Protein AF-A0A533ZUC1-F1 (afdb_monomer_lite)

Secondary structure (DSSP, 8-state):
------HHHHHHHHHHHHHHHHHHHHHHHHHHHHHHHHHHHHHHHHHHHHHHHHHHHHHHGGGS-HHHHHHHHHHHHHHHHHHHHHHHHHHHHHTTT-----EEE-HHHHHHHHHHHHHHH-TT----------PPEEE-HHHHHHHHHHHH-

Foldseek 3Di:
DDDDPDPVVVVVVVVVVVVVVVVLVVVLVVLLVVLVVVLVVLLVVLVVLLVVLVVCCVPCVVVDDPVSPVVSVVSNVVSVVVNVVSVVSNVVSVVSDPPKPWDWEQLLVLLVVLVVVVCVVCVPDPDDDDRDRDDTDTTRHVVSSVVSNVVVD

Structure (mmCIF, N/CA/C/O backbone):
data_AF-A0A533ZUC1-F1
#
_entry.id   AF-A0A533ZUC1-F1
#
loop_
_atom_site.group_PDB
_atom_site.id
_atom_site.type_symbol
_atom_site.label_atom_id
_atom_site.label_alt_id
_atom_site.label_comp_id
_atom_site.label_asym_id
_atom_site.label_entity_id
_atom_site.label_seq_id
_atom_site.pdbx_PDB_ins_code
_atom_site.Cartn_x
_atom_site.Cartn_y
_atom_site.Cartn_z
_atom_site.occupancy
_atom_site.B_iso_or_equiv
_atom_site.auth_seq_id
_atom_site.auth_comp_id
_atom_site.auth_asym_id
_atom_site.auth_atom_id
_atom_site.pdbx_PDB_model_num
ATOM 1 N N . MET A 1 1 ? 21.576 11.178 -57.409 1.00 41.38 1 MET A N 1
ATOM 2 C CA . MET A 1 1 ? 22.443 11.728 -56.346 1.00 41.38 1 MET A CA 1
ATOM 3 C C . MET A 1 1 ? 21.922 11.188 -55.023 1.00 41.38 1 MET A C 1
ATOM 5 O O . MET A 1 1 ? 21.001 11.763 -54.465 1.00 41.38 1 MET A O 1
ATOM 9 N N . SER A 1 2 ? 22.416 10.020 -54.603 1.00 44.31 2 SER A N 1
ATOM 10 C CA . SER A 1 2 ? 22.040 9.396 -53.329 1.00 44.31 2 SER A CA 1
ATOM 11 C C . SER A 1 2 ? 22.989 9.893 -52.248 1.00 44.31 2 SER A C 1
ATOM 13 O O . SER A 1 2 ? 24.166 9.546 -52.271 1.00 44.31 2 SER A O 1
ATOM 15 N N . ALA A 1 3 ? 22.487 10.714 -51.330 1.00 52.59 3 ALA A N 1
ATOM 16 C CA . ALA A 1 3 ? 23.162 10.961 -50.066 1.00 52.59 3 ALA A CA 1
ATOM 17 C C . ALA A 1 3 ? 22.927 9.732 -49.179 1.00 52.59 3 ALA A C 1
ATOM 19 O O . ALA A 1 3 ? 21.813 9.488 -48.718 1.00 52.59 3 ALA A O 1
ATOM 20 N N . THR A 1 4 ? 23.954 8.904 -49.015 1.00 59.06 4 THR A N 1
ATOM 21 C CA . THR A 1 4 ? 24.005 7.887 -47.962 1.00 59.06 4 THR A CA 1
ATOM 22 C C . THR A 1 4 ? 23.841 8.615 -46.623 1.00 59.06 4 THR A C 1
ATOM 24 O O . THR A 1 4 ? 24.559 9.593 -46.418 1.00 59.06 4 THR A O 1
ATOM 27 N N . PRO A 1 5 ? 22.926 8.216 -45.721 1.00 56.34 5 PRO A N 1
ATOM 28 C CA . PRO A 1 5 ? 22.812 8.885 -44.432 1.00 56.34 5 PRO A CA 1
ATOM 29 C C . PRO A 1 5 ? 24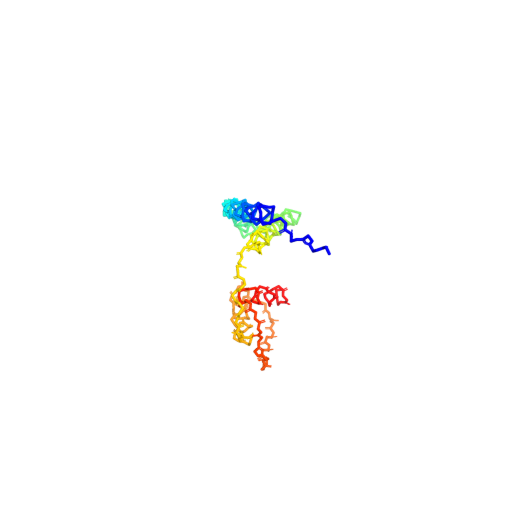.112 8.681 -43.650 1.00 56.34 5 PRO A C 1
ATOM 31 O O . PRO A 1 5 ? 24.626 7.560 -43.598 1.00 56.34 5 PRO A O 1
ATOM 34 N N . ASP A 1 6 ? 24.626 9.756 -43.059 1.00 63.41 6 ASP A N 1
ATOM 35 C CA . ASP A 1 6 ? 25.846 9.803 -42.259 1.00 63.41 6 ASP A CA 1
ATOM 36 C C . ASP A 1 6 ? 25.889 8.693 -41.189 1.00 63.41 6 ASP A C 1
ATOM 38 O O . ASP A 1 6 ? 25.311 8.780 -40.103 1.00 63.41 6 ASP A O 1
ATOM 42 N N . THR A 1 7 ? 26.647 7.632 -41.474 1.00 72.19 7 THR A N 1
ATOM 43 C CA . THR A 1 7 ? 26.983 6.532 -40.556 1.00 72.19 7 THR A CA 1
ATOM 44 C C . THR A 1 7 ? 27.474 6.988 -39.170 1.00 72.19 7 THR A C 1
ATOM 46 O O . THR A 1 7 ? 27.076 6.361 -38.181 1.00 72.19 7 THR A O 1
ATOM 49 N N . PRO A 1 8 ? 28.302 8.048 -39.029 1.00 81.94 8 PRO A N 1
ATOM 50 C CA . PRO A 1 8 ? 28.729 8.518 -37.711 1.00 81.94 8 PRO A CA 1
ATOM 51 C C . PRO A 1 8 ? 27.631 9.251 -36.925 1.00 81.94 8 PRO A C 1
ATOM 53 O O . PRO A 1 8 ? 27.644 9.199 -35.695 1.00 81.94 8 PRO A O 1
ATOM 56 N N . GLU A 1 9 ? 26.664 9.890 -37.586 1.00 86.94 9 GLU A N 1
ATOM 57 C CA . GLU A 1 9 ? 25.538 10.551 -36.912 1.00 86.94 9 GLU A CA 1
ATOM 58 C C . GLU A 1 9 ? 24.557 9.518 -36.345 1.00 86.94 9 GLU A C 1
ATOM 60 O O . GLU A 1 9 ? 24.210 9.568 -35.163 1.00 86.94 9 GLU A O 1
ATOM 65 N N . LEU A 1 10 ? 24.224 8.487 -37.131 1.00 88.06 10 LEU A N 1
ATOM 66 C CA . LEU A 1 10 ? 23.397 7.367 -36.673 1.00 88.06 10 LEU A CA 1
ATOM 67 C C . LEU A 1 10 ? 24.035 6.616 -35.490 1.00 88.06 10 LEU A C 1
ATOM 69 O O . LEU A 1 10 ? 23.337 6.217 -34.556 1.00 88.06 10 LEU A O 1
ATOM 73 N N . ALA A 1 11 ? 25.357 6.420 -35.508 1.00 90.19 11 ALA A N 1
ATOM 74 C CA . ALA A 1 11 ? 26.081 5.786 -34.407 1.00 90.19 11 ALA A CA 1
ATOM 75 C C . ALA A 1 11 ? 26.022 6.625 -33.118 1.00 90.19 11 ALA A C 1
ATOM 77 O O . ALA A 1 11 ? 25.791 6.075 -32.040 1.00 90.19 11 ALA A O 1
ATOM 78 N N . ARG A 1 12 ? 26.158 7.954 -33.230 1.00 92.38 12 ARG A N 1
ATOM 79 C CA . ARG A 1 12 ? 26.021 8.883 -32.097 1.00 92.38 12 ARG A CA 1
ATOM 80 C C . ARG A 1 12 ? 24.605 8.890 -31.530 1.00 92.38 12 ARG A C 1
ATOM 82 O O . ARG A 1 12 ? 24.458 8.778 -30.318 1.00 92.38 12 ARG A O 1
ATOM 89 N N . MET A 1 13 ? 23.575 8.945 -32.379 1.00 90.75 13 MET A N 1
ATOM 90 C CA . MET A 1 13 ? 22.176 8.880 -31.931 1.00 90.75 13 MET A CA 1
ATOM 91 C C . MET A 1 13 ? 21.875 7.561 -31.211 1.00 90.75 13 MET A C 1
ATOM 93 O O . MET A 1 13 ? 21.244 7.565 -30.157 1.00 90.75 13 MET A O 1
ATOM 97 N N . LYS A 1 14 ? 22.379 6.428 -31.724 1.00 92.31 14 LYS A N 1
ATOM 98 C CA . LYS A 1 14 ? 22.254 5.128 -31.046 1.00 92.31 14 LYS A CA 1
ATOM 99 C C . LYS A 1 14 ? 22.958 5.112 -29.690 1.00 92.31 14 LYS A C 1
ATOM 101 O O . LYS A 1 14 ? 22.380 4.629 -28.723 1.00 92.31 14 LYS A O 1
ATOM 106 N N . GLN A 1 15 ? 24.174 5.652 -29.594 1.00 94.12 15 GLN A N 1
ATOM 107 C CA . GLN A 1 15 ? 24.888 5.751 -28.316 1.00 94.12 15 GLN A CA 1
ATOM 108 C C . GLN A 1 15 ? 24.159 6.652 -27.312 1.00 94.12 15 GLN A C 1
ATOM 110 O O . GLN A 1 15 ? 24.053 6.292 -26.142 1.00 94.12 15 GLN A O 1
ATOM 115 N N . GLN A 1 16 ? 23.620 7.788 -27.760 1.00 93.62 16 GLN A N 1
ATOM 116 C CA . GLN A 1 16 ? 22.817 8.680 -26.921 1.00 93.62 16 GLN A CA 1
ATOM 117 C C . GLN A 1 16 ? 21.535 8.002 -26.433 1.00 93.62 16 GLN A C 1
ATOM 119 O O . GLN A 1 16 ? 21.193 8.139 -25.262 1.00 93.62 16 GLN A O 1
ATOM 124 N N . LEU A 1 17 ? 20.862 7.235 -27.295 1.00 93.12 17 LEU A N 1
ATOM 125 C CA . LEU A 1 17 ? 19.676 6.468 -26.919 1.00 93.12 17 LEU A CA 1
ATOM 126 C C . LEU A 1 17 ? 20.003 5.422 -25.848 1.00 93.12 17 LEU A C 1
ATOM 128 O O . LEU A 1 17 ? 19.324 5.367 -24.829 1.00 93.12 17 LEU A O 1
ATOM 132 N N . VAL A 1 18 ? 21.077 4.646 -26.034 1.00 93.19 18 VAL A N 1
ATOM 133 C CA . VAL A 1 18 ? 21.520 3.645 -25.048 1.00 93.19 18 VAL A CA 1
ATOM 134 C C . VAL A 1 18 ? 21.875 4.303 -23.713 1.00 93.19 18 VAL A C 1
ATOM 136 O O . VAL A 1 18 ? 21.444 3.831 -22.664 1.00 93.19 18 VAL A O 1
ATOM 139 N N . ALA A 1 19 ? 22.604 5.422 -23.731 1.00 92.56 19 ALA A N 1
ATOM 140 C CA . ALA A 1 19 ? 22.951 6.152 -22.514 1.00 92.56 19 ALA A CA 1
ATOM 141 C C . ALA A 1 19 ? 21.709 6.714 -21.794 1.00 92.56 19 ALA A C 1
ATOM 143 O O . ALA A 1 19 ? 21.609 6.621 -20.570 1.00 92.56 19 ALA A O 1
ATOM 144 N N . ALA A 1 20 ? 20.741 7.254 -22.541 1.00 88.38 20 ALA A N 1
ATOM 145 C CA . ALA A 1 20 ? 19.480 7.746 -21.991 1.00 88.38 20 ALA A CA 1
ATOM 146 C C . ALA A 1 20 ? 18.632 6.608 -21.397 1.00 88.38 20 ALA A C 1
ATOM 148 O O . ALA A 1 20 ? 18.090 6.754 -20.298 1.00 88.38 20 ALA A O 1
ATOM 149 N N . GLU A 1 21 ? 18.563 5.457 -22.074 1.00 86.81 21 GLU A N 1
ATOM 150 C CA . GLU A 1 21 ? 17.908 4.256 -21.554 1.00 86.81 21 GLU A CA 1
ATOM 151 C C . GLU A 1 21 ? 18.566 3.769 -20.264 1.00 86.81 21 GLU A C 1
ATOM 153 O O . GLU A 1 21 ? 17.869 3.486 -19.291 1.00 86.81 21 GLU A O 1
ATOM 158 N N . GLU A 1 22 ? 19.898 3.697 -20.215 1.00 89.38 22 GLU A N 1
ATOM 159 C CA . GLU A 1 22 ? 20.624 3.321 -19.004 1.00 89.38 22 GLU A CA 1
ATOM 160 C C . GLU A 1 22 ? 20.375 4.298 -17.856 1.00 89.38 22 GLU A C 1
ATOM 162 O O . GLU A 1 22 ? 20.203 3.871 -16.715 1.00 89.38 22 GLU A O 1
ATOM 167 N N . GLN A 1 23 ? 20.330 5.601 -18.130 1.00 87.50 23 GLN A N 1
ATOM 168 C CA . GLN A 1 23 ? 20.084 6.617 -17.113 1.00 87.50 23 GLN A CA 1
ATOM 169 C C . GLN A 1 23 ? 18.653 6.538 -16.563 1.00 87.50 23 GLN A C 1
ATOM 171 O O . GLN A 1 23 ? 18.466 6.536 -15.341 1.00 87.50 23 GLN A O 1
ATOM 176 N N . ALA A 1 24 ? 17.649 6.361 -17.426 1.00 82.50 24 ALA A N 1
ATOM 177 C CA . ALA A 1 24 ? 16.279 6.059 -17.005 1.00 82.50 24 ALA A CA 1
ATOM 178 C C . ALA A 1 24 ? 16.234 4.757 -16.174 1.00 82.50 24 ALA A C 1
ATOM 180 O O . ALA A 1 24 ? 15.632 4.697 -15.090 1.00 82.50 24 ALA A O 1
ATOM 181 N N . ARG A 1 25 ? 16.992 3.740 -16.615 1.00 81.94 25 ARG A N 1
ATOM 182 C CA . ARG A 1 25 ? 17.270 2.488 -15.892 1.00 81.94 25 ARG A CA 1
ATOM 183 C C . ARG A 1 25 ? 18.225 2.625 -14.700 1.00 81.94 25 ARG A C 1
ATOM 185 O O . ARG A 1 25 ? 18.455 1.641 -14.003 1.00 81.94 25 ARG A O 1
ATOM 192 N N . ARG A 1 26 ? 18.642 3.812 -14.279 1.00 85.56 26 ARG A N 1
ATOM 193 C CA . ARG A 1 26 ? 19.204 4.021 -12.931 1.00 85.56 26 ARG A CA 1
ATOM 194 C C . ARG A 1 26 ? 18.205 4.734 -12.037 1.00 85.56 26 ARG A C 1
ATOM 196 O O . ARG A 1 26 ? 17.780 4.142 -11.049 1.00 85.56 26 ARG A O 1
ATOM 203 N N . LEU A 1 27 ? 17.689 5.870 -12.497 1.00 81.38 27 LEU A N 1
ATOM 204 C CA . LEU A 1 27 ? 16.753 6.721 -11.755 1.00 81.38 27 LEU A CA 1
ATOM 205 C C . LEU A 1 27 ? 15.503 5.983 -11.264 1.00 81.38 27 LEU A C 1
ATOM 207 O O . LEU A 1 27 ? 15.132 6.090 -10.102 1.00 81.38 27 LEU A O 1
ATOM 211 N N . SER A 1 28 ? 14.870 5.174 -12.111 1.00 79.25 28 SER A N 1
ATOM 212 C CA . SER A 1 28 ? 13.674 4.427 -11.693 1.00 79.25 28 SER A CA 1
ATOM 213 C C . SER A 1 28 ? 13.920 3.336 -10.617 1.00 79.25 28 SER A C 1
ATOM 215 O O . SER A 1 28 ? 13.034 3.108 -9.809 1.00 79.25 28 SER A O 1
ATOM 217 N N . ALA A 1 29 ? 15.100 2.712 -10.511 1.00 80.31 29 ALA A N 1
ATOM 218 C CA . ALA A 1 29 ? 15.422 1.735 -9.458 1.00 80.31 29 ALA A CA 1
ATOM 219 C C . ALA A 1 29 ? 15.784 2.449 -8.171 1.00 80.31 29 ALA A C 1
ATOM 221 O O . ALA A 1 29 ? 15.543 1.932 -7.086 1.00 80.31 29 ALA A O 1
ATOM 222 N N . GLU A 1 30 ? 16.401 3.619 -8.287 1.00 84.25 30 GLU A N 1
ATOM 223 C CA . GLU A 1 30 ? 16.610 4.492 -7.145 1.00 84.25 30 GLU A CA 1
ATOM 224 C C . GLU A 1 30 ? 15.262 4.936 -6.569 1.00 84.25 30 GLU A C 1
ATOM 226 O O . GLU A 1 30 ? 15.051 4.809 -5.365 1.00 84.25 30 GLU A O 1
ATOM 231 N N . LEU A 1 31 ? 14.309 5.308 -7.433 1.00 82.31 31 LEU A N 1
ATOM 232 C CA . LEU A 1 31 ? 12.932 5.594 -7.039 1.00 82.31 31 LEU A CA 1
ATOM 233 C C . LEU A 1 31 ? 12.251 4.379 -6.389 1.00 82.31 31 LEU A C 1
ATOM 235 O O . LEU A 1 31 ? 11.678 4.526 -5.318 1.00 82.31 31 LEU A O 1
ATOM 239 N N . GLU A 1 32 ? 12.346 3.179 -6.968 1.00 79.12 32 GLU A N 1
ATOM 240 C CA .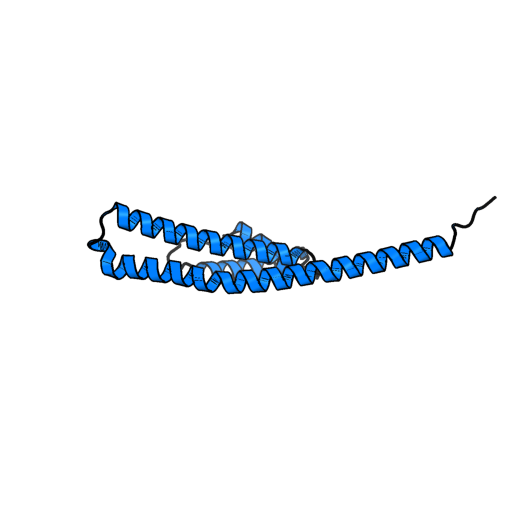 GLU A 1 32 ? 11.784 1.953 -6.373 1.00 79.12 32 GLU A CA 1
ATOM 241 C C . GLU A 1 32 ? 12.372 1.648 -4.991 1.00 79.12 32 GLU A C 1
ATOM 243 O O . GLU A 1 32 ? 11.630 1.343 -4.056 1.00 79.12 32 GLU A O 1
ATOM 248 N N . LYS A 1 33 ? 13.700 1.738 -4.844 1.00 78.44 33 LYS A N 1
ATOM 249 C CA . LYS A 1 33 ? 14.386 1.525 -3.562 1.00 78.44 33 LYS A CA 1
ATOM 250 C C . LYS A 1 33 ? 13.951 2.554 -2.527 1.00 78.44 33 LYS A C 1
ATOM 252 O O . LYS A 1 33 ? 13.666 2.185 -1.388 1.00 78.44 33 LYS A O 1
ATOM 257 N N . PHE A 1 34 ? 13.870 3.819 -2.928 1.00 79.81 34 PHE A N 1
ATOM 258 C CA . PHE A 1 34 ? 13.397 4.900 -2.076 1.00 79.81 34 PHE A CA 1
ATOM 259 C C . PHE A 1 34 ? 11.943 4.673 -1.647 1.00 79.81 34 PHE A C 1
ATOM 261 O O . PHE A 1 34 ? 11.653 4.654 -0.451 1.00 79.81 34 PHE A O 1
ATOM 268 N N . SER A 1 35 ? 11.043 4.406 -2.600 1.00 82.25 35 SER A N 1
ATOM 269 C CA . SER A 1 35 ? 9.642 4.088 -2.323 1.00 82.25 35 SER A CA 1
ATOM 270 C C . SER A 1 35 ? 9.516 2.883 -1.394 1.00 82.25 35 SER A C 1
ATOM 272 O O . SER A 1 35 ? 8.724 2.938 -0.457 1.00 82.25 35 SER A O 1
ATOM 274 N N . TYR A 1 36 ? 10.306 1.823 -1.595 1.00 80.06 36 TYR A N 1
ATOM 275 C CA . TYR A 1 36 ? 10.314 0.643 -0.727 1.00 80.06 36 TYR A CA 1
ATOM 276 C C . TYR A 1 36 ? 10.716 0.973 0.710 1.00 80.06 36 TYR A C 1
ATOM 278 O O . TYR A 1 36 ? 9.985 0.613 1.633 1.00 80.06 36 TYR A O 1
ATOM 286 N N . SER A 1 37 ? 11.832 1.684 0.898 1.00 78.88 37 SER A N 1
ATOM 287 C CA . SER A 1 37 ? 12.321 2.071 2.226 1.00 78.88 37 SER A CA 1
ATOM 288 C C . SER A 1 37 ? 11.295 2.922 2.968 1.00 78.88 37 SER A C 1
ATOM 290 O O . SER A 1 37 ? 10.875 2.563 4.062 1.00 78.88 37 SER A O 1
ATOM 292 N N . VAL A 1 38 ? 10.809 3.997 2.337 1.00 82.44 38 VAL A N 1
ATOM 293 C CA . VAL A 1 38 ? 9.830 4.904 2.954 1.00 82.44 38 VAL A CA 1
ATOM 294 C C . VAL A 1 38 ? 8.542 4.160 3.308 1.00 82.44 38 VAL A C 1
ATOM 296 O O . VAL A 1 38 ? 8.008 4.316 4.401 1.00 82.44 38 VAL A O 1
ATOM 299 N N . SER A 1 39 ? 8.053 3.302 2.414 1.00 83.00 39 SER A N 1
ATOM 300 C CA . SER A 1 39 ? 6.824 2.540 2.653 1.00 83.00 39 SER A CA 1
ATOM 301 C C . SER A 1 39 ? 6.961 1.551 3.806 1.00 83.00 39 SER A C 1
ATOM 303 O O . SER A 1 39 ? 6.052 1.414 4.625 1.00 83.00 39 SER A O 1
ATOM 305 N N . HIS A 1 40 ? 8.099 0.859 3.885 1.00 79.56 40 HIS A N 1
ATOM 306 C CA . HIS A 1 40 ? 8.402 -0.034 4.995 1.00 79.56 40 HIS A CA 1
ATOM 307 C C . HIS A 1 40 ? 8.428 0.731 6.327 1.00 79.56 40 HIS A C 1
ATOM 309 O O . HIS A 1 40 ? 7.772 0.316 7.289 1.00 79.56 40 HIS A O 1
ATOM 315 N N . ASP A 1 41 ? 9.106 1.876 6.353 1.00 83.19 41 ASP A N 1
ATOM 316 C CA . ASP A 1 41 ? 9.295 2.681 7.559 1.00 83.19 41 ASP A CA 1
ATOM 317 C C . ASP A 1 41 ? 7.998 3.351 8.026 1.00 83.19 41 ASP A C 1
ATOM 319 O O . ASP A 1 41 ? 7.798 3.525 9.225 1.00 83.19 41 ASP A O 1
ATOM 323 N N . LEU A 1 42 ? 7.068 3.648 7.111 1.00 88.75 42 LEU A N 1
ATOM 324 C CA . LEU A 1 42 ? 5.742 4.185 7.436 1.00 88.75 42 LEU A CA 1
ATOM 325 C C . LEU A 1 42 ? 4.737 3.112 7.888 1.00 88.75 42 LEU A C 1
ATOM 327 O O . LEU A 1 42 ? 3.818 3.407 8.654 1.00 88.75 42 LEU A O 1
ATOM 331 N N . ARG A 1 43 ? 4.897 1.848 7.480 1.00 84.25 43 ARG A N 1
ATOM 332 C CA . ARG A 1 43 ? 3.978 0.767 7.888 1.00 84.25 43 ARG A CA 1
ATOM 333 C C . ARG A 1 43 ? 4.031 0.487 9.389 1.00 84.25 43 ARG A C 1
ATOM 335 O O . ARG A 1 43 ? 2.993 0.226 9.993 1.00 84.25 43 ARG A O 1
ATOM 342 N N . ALA A 1 44 ? 5.216 0.520 9.998 1.00 84.69 44 ALA A N 1
ATOM 343 C CA . ALA A 1 44 ? 5.372 0.280 11.432 1.00 84.69 44 ALA A CA 1
ATOM 344 C C . ALA A 1 44 ? 4.597 1.290 12.311 1.00 84.69 44 ALA A C 1
ATOM 346 O O . ALA A 1 44 ? 3.770 0.838 13.109 1.00 84.69 44 ALA A O 1
ATOM 347 N N . PRO A 1 45 ? 4.766 2.619 12.156 1.00 88.12 45 PRO A N 1
ATOM 348 C CA . PRO A 1 45 ? 4.016 3.597 12.938 1.00 88.12 45 PRO A CA 1
ATOM 349 C C . PRO A 1 45 ? 2.511 3.564 12.639 1.00 88.12 45 PRO A C 1
ATOM 351 O O . PRO A 1 45 ? 1.720 3.691 13.569 1.00 88.12 45 PRO A O 1
ATOM 354 N N . LEU A 1 46 ? 2.080 3.310 11.395 1.00 90.62 46 LEU A N 1
ATOM 355 C CA . LEU A 1 46 ? 0.650 3.176 11.076 1.00 90.62 46 LEU A CA 1
ATOM 356 C C . LEU A 1 46 ? -0.001 1.971 11.765 1.00 90.62 46 LEU A C 1
ATOM 358 O O . LEU A 1 46 ? -1.106 2.089 12.302 1.00 90.62 46 LEU A O 1
ATOM 362 N N . ARG A 1 47 ? 0.692 0.824 11.801 1.00 87.00 47 ARG A N 1
ATOM 363 C CA . ARG A 1 47 ? 0.236 -0.348 12.563 1.00 87.00 47 ARG A CA 1
ATOM 364 C C . ARG A 1 47 ? 0.148 -0.042 14.054 1.00 87.00 47 ARG A C 1
ATOM 366 O O . ARG A 1 47 ? -0.837 -0.427 14.674 1.00 87.00 47 ARG A O 1
ATOM 373 N N . ALA A 1 48 ? 1.133 0.664 14.609 1.00 88.94 48 ALA A N 1
ATOM 374 C CA . ALA A 1 48 ? 1.124 1.058 16.014 1.00 88.94 48 ALA A CA 1
ATOM 375 C C . ALA A 1 48 ? -0.057 1.988 16.339 1.00 88.94 48 ALA A C 1
ATOM 377 O O . ALA A 1 48 ? -0.784 1.727 17.290 1.00 88.94 48 ALA A O 1
ATOM 378 N N . ILE A 1 49 ? -0.315 3.012 15.515 1.00 92.19 49 ILE A N 1
ATOM 379 C CA . ILE A 1 49 ? -1.462 3.924 15.680 1.00 92.19 49 ILE A CA 1
ATOM 380 C C . ILE A 1 49 ? -2.783 3.149 15.671 1.00 92.19 49 ILE A C 1
ATOM 382 O O . ILE A 1 49 ? -3.629 3.365 16.540 1.00 92.19 49 ILE A O 1
ATOM 386 N N . ASN A 1 50 ? -2.960 2.233 14.714 1.00 91.38 50 ASN A N 1
ATOM 387 C CA . ASN A 1 50 ? -4.173 1.424 14.634 1.00 91.38 50 ASN A CA 1
ATOM 388 C C . ASN A 1 50 ? -4.306 0.485 15.845 1.00 91.38 50 ASN A C 1
ATOM 390 O O . ASN A 1 50 ? -5.384 0.395 16.423 1.00 91.38 50 ASN A O 1
ATOM 394 N N . GLY A 1 51 ? -3.209 -0.159 16.258 1.00 90.94 51 GLY A N 1
ATOM 395 C CA . GLY A 1 51 ? -3.165 -1.062 17.410 1.00 90.94 51 GLY A CA 1
ATOM 396 C C . GLY A 1 51 ? -3.475 -0.361 18.732 1.00 90.94 51 GLY A C 1
ATOM 397 O O . GLY A 1 51 ? -4.338 -0.821 19.469 1.00 90.94 51 GLY A O 1
ATOM 398 N N . PHE A 1 52 ? -2.851 0.788 19.006 1.00 94.62 52 PHE A N 1
ATOM 399 C CA . PHE A 1 52 ? -3.145 1.570 20.210 1.00 94.62 52 PHE A CA 1
ATOM 400 C C . PHE A 1 52 ? -4.575 2.104 20.209 1.00 94.62 52 PHE A C 1
ATOM 402 O O . PHE A 1 52 ? -5.243 2.041 21.234 1.00 94.62 52 PHE A O 1
ATOM 409 N N . SER A 1 53 ? -5.072 2.581 19.064 1.00 94.81 53 SER A N 1
ATOM 410 C CA . SER A 1 53 ? -6.457 3.055 18.961 1.00 94.81 53 SER A CA 1
ATOM 411 C C . SER A 1 53 ? -7.468 1.923 19.173 1.00 94.81 53 SER A C 1
ATOM 413 O O . SER A 1 53 ? -8.519 2.150 19.763 1.00 94.81 53 SER A O 1
ATOM 415 N N . GLN A 1 54 ? -7.155 0.712 18.700 1.00 93.62 54 GLN A N 1
ATOM 416 C CA . GLN A 1 54 ? -7.977 -0.476 18.922 1.00 93.62 54 GLN A CA 1
ATOM 417 C C . GLN A 1 54 ? -7.955 -0.907 20.391 1.00 93.62 54 GLN A C 1
ATOM 419 O O . GLN A 1 54 ? -9.024 -1.068 20.967 1.00 93.62 54 GLN A O 1
ATOM 424 N N . ALA A 1 55 ? -6.775 -1.011 21.010 1.00 93.69 55 ALA A N 1
ATOM 425 C CA . ALA A 1 55 ? -6.646 -1.346 22.429 1.00 93.69 55 ALA A CA 1
ATOM 426 C C . ALA A 1 55 ? -7.415 -0.351 23.313 1.00 93.69 55 ALA A C 1
ATOM 428 O O . ALA A 1 55 ? -8.120 -0.743 24.234 1.00 93.69 55 ALA A O 1
ATOM 429 N N . LEU A 1 56 ? -7.370 0.945 22.980 1.00 94.81 56 LEU A N 1
ATOM 430 C CA . LEU A 1 56 ? -8.112 1.966 23.718 1.00 94.81 56 LEU A CA 1
ATOM 431 C C . LEU A 1 56 ? -9.637 1.798 23.595 1.00 94.81 56 LEU A C 1
ATOM 433 O O . LEU A 1 56 ? -10.362 2.038 24.558 1.00 94.81 56 LEU A O 1
ATOM 437 N N . LEU A 1 57 ? -10.130 1.389 22.421 1.00 93.19 57 LEU A N 1
ATOM 438 C CA . LEU A 1 57 ? -11.546 1.075 22.209 1.00 93.19 57 LEU A CA 1
ATOM 439 C C . LEU A 1 57 ? -11.966 -0.214 22.928 1.00 93.19 57 LEU A C 1
ATOM 441 O O . LEU A 1 57 ? -13.077 -0.267 23.446 1.00 93.19 57 LEU A O 1
ATOM 445 N N . GLU A 1 58 ? -11.106 -1.230 22.965 1.00 93.56 58 GLU A N 1
ATOM 446 C CA . GLU A 1 58 ? -11.375 -2.504 23.646 1.00 93.56 58 GLU A CA 1
ATOM 447 C C . GLU A 1 58 ? -11.403 -2.336 25.171 1.00 93.56 58 GLU A C 1
ATOM 449 O O . GLU A 1 58 ? -12.367 -2.755 25.811 1.00 93.56 58 GLU A O 1
ATOM 454 N N . ASP A 1 59 ? -10.401 -1.661 25.738 1.00 95.56 59 ASP A N 1
ATOM 455 C CA . ASP A 1 59 ? -10.242 -1.517 27.188 1.00 95.56 59 ASP A CA 1
ATOM 456 C C . ASP A 1 59 ? -11.161 -0.438 27.783 1.00 95.56 59 ASP A C 1
ATOM 458 O O . ASP A 1 59 ? -11.668 -0.588 28.896 1.00 95.56 59 ASP A O 1
ATOM 462 N N . TYR A 1 60 ? -11.386 0.663 27.054 1.00 94.50 60 TYR A N 1
ATOM 463 C CA . TYR A 1 60 ? -12.057 1.858 27.586 1.00 94.50 60 TYR A CA 1
ATOM 464 C C . TYR A 1 60 ? -13.281 2.297 26.782 1.00 94.50 60 TYR A C 1
ATOM 466 O O . TYR A 1 60 ? -13.925 3.280 27.159 1.00 94.50 60 TYR A O 1
ATOM 474 N N . GLY A 1 61 ? -13.651 1.586 25.712 1.00 92.00 61 GLY A N 1
ATOM 475 C CA . GLY A 1 61 ? -14.741 1.970 24.809 1.00 92.00 61 GLY A CA 1
ATOM 476 C C . GLY A 1 61 ? -16.037 2.319 25.534 1.00 92.00 61 GLY A C 1
ATOM 477 O O . GLY A 1 61 ? -16.601 3.382 25.304 1.00 92.00 61 GLY A O 1
ATOM 478 N N . SER A 1 62 ? -16.464 1.487 26.485 1.00 93.25 62 SER A N 1
ATOM 479 C CA . SER A 1 62 ? -17.694 1.696 27.264 1.00 93.25 62 SER A CA 1
ATOM 480 C C . SER A 1 62 ? -17.653 2.907 28.206 1.00 93.25 62 SER A C 1
ATOM 482 O O . SER A 1 62 ? -18.704 3.428 28.574 1.00 93.25 62 SER A O 1
ATOM 484 N N . THR A 1 63 ? -16.458 3.367 28.587 1.00 95.19 63 THR A N 1
ATOM 485 C CA . THR A 1 63 ? -16.247 4.541 29.456 1.00 95.19 63 THR A CA 1
ATOM 486 C C . THR A 1 63 ? -16.000 5.829 28.676 1.00 95.19 63 THR A C 1
ATOM 488 O O . THR A 1 63 ? -16.104 6.923 29.232 1.00 95.19 63 THR A O 1
ATOM 491 N N . LEU A 1 64 ? -15.685 5.716 27.385 1.00 93.69 64 LEU A N 1
ATOM 492 C CA . LEU A 1 64 ? -15.465 6.859 26.516 1.00 93.69 64 LEU A CA 1
ATOM 493 C C . LEU A 1 64 ? -16.802 7.486 26.104 1.00 93.69 64 LEU A C 1
ATOM 495 O O . LEU A 1 64 ? -17.711 6.764 25.680 1.00 93.69 64 LEU A O 1
ATOM 499 N N . PRO A 1 65 ? -16.913 8.828 26.130 1.00 95.19 65 PRO A N 1
ATOM 500 C CA . PRO A 1 65 ? -18.026 9.524 25.503 1.00 95.19 65 PRO A CA 1
ATOM 501 C C . PRO A 1 65 ? -18.157 9.136 24.020 1.00 95.19 65 PRO A C 1
ATOM 503 O O . PRO A 1 65 ? -17.138 8.847 23.380 1.00 95.19 65 PRO A O 1
ATOM 506 N N . PRO A 1 66 ? -19.367 9.203 23.434 1.00 93.62 66 PRO A N 1
ATOM 507 C CA . PRO A 1 66 ? -19.591 8.865 22.025 1.00 93.62 66 PRO A CA 1
ATOM 508 C C . PRO A 1 66 ? -18.635 9.582 21.059 1.00 93.62 66 PRO A C 1
ATOM 510 O O . PRO A 1 66 ? -18.111 8.974 20.125 1.00 93.62 66 PRO A O 1
ATOM 513 N N . ASP A 1 67 ? -18.331 10.853 21.329 1.00 94.44 67 ASP A N 1
ATOM 514 C CA . ASP A 1 67 ? -17.394 11.641 20.524 1.00 94.44 67 ASP A CA 1
ATOM 515 C C . ASP A 1 67 ? -15.966 11.079 20.572 1.00 94.44 67 ASP A C 1
ATOM 517 O O . ASP A 1 67 ? -15.284 11.030 19.549 1.00 94.44 67 ASP A O 1
ATOM 521 N N . GLY A 1 68 ? -15.520 10.587 21.732 1.00 93.62 68 GLY A N 1
ATOM 522 C CA . GLY A 1 68 ? -14.204 9.965 21.893 1.00 93.62 68 GLY A CA 1
ATOM 523 C C . GLY A 1 68 ? -14.075 8.667 21.094 1.00 93.62 68 GLY A C 1
ATOM 524 O O . GLY A 1 68 ? -13.073 8.460 20.406 1.00 93.62 68 GLY A O 1
ATOM 525 N N . GLN A 1 69 ? -15.118 7.830 21.108 1.00 93.19 69 GLN A N 1
ATOM 526 C CA . GLN A 1 69 ? -15.169 6.612 20.290 1.00 93.19 69 GLN A CA 1
ATOM 527 C C . GLN A 1 69 ? -15.140 6.943 18.788 1.00 93.19 69 GLN A C 1
ATOM 529 O O . GLN A 1 69 ? -14.402 6.319 18.023 1.00 93.19 69 GLN A O 1
ATOM 534 N N . SER A 1 70 ? -15.890 7.969 18.370 1.00 94.12 70 SER A N 1
ATOM 535 C CA . SER A 1 70 ? -15.932 8.446 16.982 1.00 94.12 70 SER A CA 1
ATOM 536 C C . SER A 1 70 ? -14.574 8.976 16.500 1.00 94.12 70 SER A C 1
ATOM 538 O O . SER A 1 70 ? -14.132 8.661 15.391 1.00 94.12 70 SER A O 1
ATOM 540 N N . LEU A 1 71 ? -13.858 9.730 17.342 1.00 95.94 71 LEU A N 1
ATOM 541 C CA . LEU A 1 71 ? -12.508 10.209 17.029 1.00 95.94 71 LEU A CA 1
ATOM 542 C C . LEU A 1 71 ? -11.519 9.051 16.850 1.00 95.94 71 LEU A C 1
ATOM 544 O O . LEU A 1 71 ? -10.776 9.040 15.868 1.00 95.94 71 LEU A O 1
ATOM 548 N N . LEU A 1 72 ? -11.542 8.050 17.735 1.00 94.62 72 LEU A N 1
ATOM 549 C CA . LEU A 1 72 ? -10.691 6.861 17.605 1.00 94.62 72 LEU A CA 1
ATOM 550 C C . LEU A 1 72 ? -11.008 6.066 16.336 1.00 94.62 72 LEU A C 1
ATOM 552 O O . LEU A 1 72 ? -10.090 5.657 15.624 1.00 94.62 72 LEU A O 1
ATOM 556 N N . ALA A 1 73 ? -12.288 5.902 15.995 1.00 91.69 73 ALA A N 1
ATOM 557 C CA . ALA A 1 73 ? -12.690 5.268 14.743 1.00 91.69 73 ALA A CA 1
ATOM 558 C C . ALA A 1 73 ? -12.126 6.015 13.516 1.00 91.69 73 ALA A C 1
ATOM 560 O O . ALA A 1 73 ? -11.562 5.391 12.615 1.00 91.69 73 ALA A O 1
ATOM 561 N N . ARG A 1 74 ? -12.180 7.355 13.510 1.00 95.25 74 ARG A N 1
ATOM 562 C CA . ARG A 1 74 ? -11.606 8.197 12.442 1.00 95.25 74 ARG A CA 1
ATOM 563 C C . ARG A 1 74 ? -10.085 8.102 12.342 1.00 95.25 74 ARG A C 1
ATOM 565 O O . ARG A 1 74 ? -9.549 8.065 11.232 1.00 95.25 74 ARG A O 1
ATOM 572 N N . VAL A 1 75 ? -9.378 8.049 13.473 1.00 95.56 75 VAL A N 1
ATOM 573 C CA . VAL A 1 75 ? -7.918 7.845 13.503 1.00 95.56 75 VAL A CA 1
ATOM 574 C C . VAL A 1 75 ? -7.559 6.510 12.852 1.00 95.56 75 VAL A C 1
ATOM 576 O O . VAL A 1 75 ? -6.677 6.458 11.992 1.00 95.56 75 VAL A O 1
ATOM 579 N N . ARG A 1 76 ? -8.285 5.442 13.193 1.00 93.81 76 ARG A N 1
ATOM 580 C CA . ARG A 1 76 ? -8.083 4.107 12.613 1.00 93.81 76 ARG A CA 1
ATOM 581 C C . ARG A 1 76 ? -8.374 4.059 11.117 1.00 93.81 76 ARG A C 1
ATOM 583 O O . ARG A 1 76 ? -7.582 3.491 10.360 1.00 93.81 76 ARG A O 1
ATOM 590 N N . GLU A 1 77 ? -9.469 4.677 10.671 1.00 93.12 77 GLU A N 1
ATOM 591 C CA . GLU A 1 77 ? -9.790 4.764 9.242 1.00 93.12 77 GLU A CA 1
ATOM 592 C C . GLU A 1 77 ? -8.678 5.500 8.483 1.00 93.12 77 GLU A C 1
ATOM 594 O O . GLU A 1 77 ? -8.210 5.030 7.444 1.00 93.12 77 GLU A O 1
ATOM 599 N N . SER A 1 78 ? -8.196 6.612 9.042 1.00 93.81 78 SER A N 1
ATOM 600 C CA . SER A 1 78 ? -7.115 7.408 8.458 1.00 93.81 78 SER A CA 1
ATOM 601 C C . SER A 1 78 ? -5.809 6.615 8.373 1.00 93.81 78 SER A C 1
ATOM 603 O O . SER A 1 78 ? -5.172 6.599 7.320 1.00 93.81 78 SER A O 1
ATOM 605 N N . ALA A 1 79 ? -5.437 5.892 9.435 1.00 91.50 79 ALA A N 1
ATOM 606 C CA . ALA A 1 79 ? -4.254 5.032 9.446 1.00 91.50 79 ALA A CA 1
ATOM 607 C C . ALA A 1 79 ? -4.339 3.914 8.394 1.00 91.50 79 ALA A C 1
ATOM 609 O O . ALA A 1 79 ? -3.381 3.660 7.662 1.00 91.50 79 ALA A O 1
ATOM 610 N N . THR A 1 80 ? -5.515 3.304 8.256 1.00 88.56 80 THR A N 1
ATOM 611 C CA . THR A 1 80 ? -5.778 2.263 7.253 1.00 88.56 80 THR A CA 1
ATOM 612 C C . THR A 1 80 ? -5.714 2.819 5.830 1.00 88.56 80 THR A C 1
ATOM 614 O O . THR A 1 80 ? -5.142 2.195 4.936 1.00 88.56 80 THR A O 1
ATOM 617 N N . ARG A 1 81 ? -6.283 4.008 5.599 1.00 91.12 81 ARG A N 1
ATOM 618 C CA . ARG A 1 81 ? -6.236 4.694 4.301 1.00 91.12 81 ARG A CA 1
ATOM 619 C C . ARG A 1 81 ? -4.803 5.064 3.918 1.00 91.12 81 ARG A C 1
ATOM 621 O O . ARG A 1 81 ? -4.428 4.874 2.766 1.00 91.12 81 ARG A O 1
ATOM 628 N N . MET A 1 82 ? -3.999 5.539 4.870 1.00 92.75 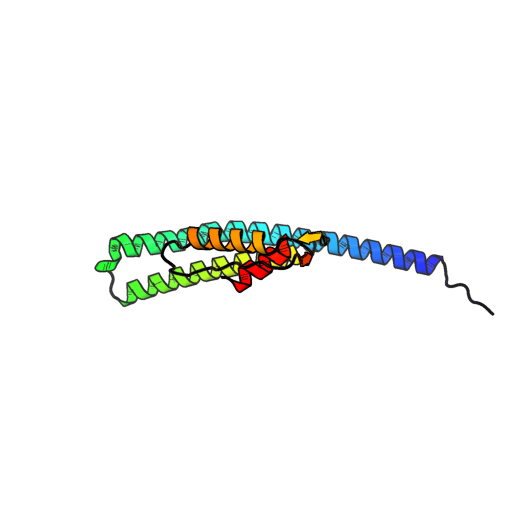82 MET A N 1
ATOM 629 C CA . MET A 1 82 ? -2.575 5.804 4.641 1.00 92.75 82 MET A CA 1
ATOM 630 C C . MET A 1 82 ? -1.809 4.531 4.273 1.00 92.75 82 MET A C 1
ATOM 632 O O . MET A 1 82 ? -1.016 4.567 3.338 1.00 92.75 82 MET A O 1
ATOM 636 N N . GLY A 1 83 ? -2.095 3.401 4.930 1.00 88.50 83 GLY A N 1
ATOM 637 C CA . GLY A 1 83 ? -1.511 2.106 4.567 1.00 88.50 83 GLY A CA 1
ATOM 638 C C . GLY A 1 83 ? -1.790 1.722 3.110 1.00 88.50 83 GLY A C 1
ATOM 639 O O . GLY A 1 83 ? -0.863 1.386 2.381 1.00 88.50 83 GLY A O 1
ATOM 640 N N . ARG A 1 84 ? -3.042 1.879 2.659 1.00 85.75 84 ARG A N 1
ATOM 641 C CA . ARG A 1 84 ? -3.430 1.625 1.261 1.00 85.75 84 ARG A CA 1
ATOM 642 C C . ARG A 1 84 ? -2.721 2.545 0.265 1.00 85.75 84 ARG A C 1
ATOM 644 O O . ARG A 1 84 ? -2.160 2.056 -0.704 1.00 85.75 84 ARG A O 1
ATOM 651 N N . MET A 1 85 ? -2.664 3.853 0.532 1.00 88.12 85 MET A N 1
ATOM 652 C CA . MET A 1 85 ? -1.963 4.801 -0.352 1.00 88.12 85 MET A CA 1
ATOM 653 C C . MET A 1 85 ? -0.468 4.481 -0.499 1.00 88.12 85 MET A C 1
ATOM 655 O O . MET A 1 85 ? 0.104 4.656 -1.573 1.00 88.12 85 MET A O 1
ATOM 659 N N . ILE A 1 86 ? 0.167 4.007 0.574 1.00 84.69 86 ILE A N 1
ATOM 660 C CA . ILE A 1 86 ? 1.563 3.561 0.554 1.00 84.69 86 ILE A CA 1
ATOM 661 C C . ILE A 1 86 ? 1.723 2.318 -0.332 1.00 84.69 86 ILE A C 1
ATOM 663 O O . ILE A 1 86 ? 2.650 2.251 -1.139 1.00 84.69 86 ILE A O 1
ATOM 667 N N . ASP A 1 87 ? 0.812 1.353 -0.213 1.00 82.56 87 ASP A N 1
ATOM 668 C CA . ASP A 1 87 ? 0.825 0.141 -1.032 1.00 82.56 87 ASP A CA 1
ATOM 669 C C . ASP A 1 87 ? 0.614 0.462 -2.521 1.00 82.56 87 ASP A C 1
ATOM 671 O O . ASP A 1 87 ? 1.356 -0.038 -3.369 1.00 82.56 87 ASP A O 1
ATOM 675 N N . ASP A 1 88 ? -0.312 1.368 -2.839 1.00 82.06 88 ASP A N 1
ATOM 676 C CA . ASP A 1 88 ? -0.568 1.829 -4.208 1.00 82.06 88 ASP A CA 1
ATOM 677 C C . ASP A 1 88 ? 0.655 2.541 -4.809 1.00 82.06 88 ASP A C 1
ATOM 679 O O . ASP A 1 88 ? 1.021 2.311 -5.966 1.00 82.06 88 ASP A O 1
ATOM 683 N N . LEU A 1 89 ? 1.348 3.366 -4.015 1.00 81.62 89 LEU A N 1
ATOM 684 C CA . LEU A 1 89 ? 2.575 4.043 -4.441 1.00 81.62 89 LEU A CA 1
ATOM 685 C C . LEU A 1 89 ? 3.708 3.048 -4.733 1.00 81.62 89 LEU A C 1
ATOM 687 O O . LEU A 1 89 ? 4.476 3.246 -5.677 1.00 81.62 89 LEU A O 1
ATOM 691 N N . LEU A 1 90 ? 3.812 1.965 -3.955 1.00 76.62 90 LEU A N 1
ATOM 692 C CA . LEU A 1 90 ? 4.766 0.883 -4.216 1.00 76.62 90 LEU A CA 1
ATOM 693 C C . LEU A 1 90 ? 4.459 0.131 -5.505 1.00 76.62 90 LEU A C 1
ATOM 695 O O . LEU A 1 90 ? 5.383 -0.259 -6.218 1.00 76.62 90 LEU A O 1
ATOM 699 N N . VAL A 1 91 ? 3.183 -0.104 -5.800 1.00 75.81 91 VAL A N 1
ATOM 700 C CA . VAL A 1 91 ? 2.777 -0.712 -7.070 1.00 75.81 91 VAL A CA 1
ATOM 701 C C . VAL A 1 91 ? 3.168 0.212 -8.220 1.00 75.81 91 VAL A C 1
ATOM 703 O O . VAL A 1 91 ? 3.816 -0.238 -9.164 1.00 75.81 91 VAL A O 1
ATOM 706 N N . LEU A 1 92 ? 2.861 1.507 -8.111 1.00 73.31 92 LEU A N 1
ATOM 707 C CA . LEU A 1 92 ? 3.179 2.495 -9.139 1.00 73.31 92 LEU A CA 1
ATOM 708 C C . LEU A 1 92 ? 4.686 2.617 -9.399 1.00 73.31 92 LEU A C 1
ATOM 710 O O . LEU A 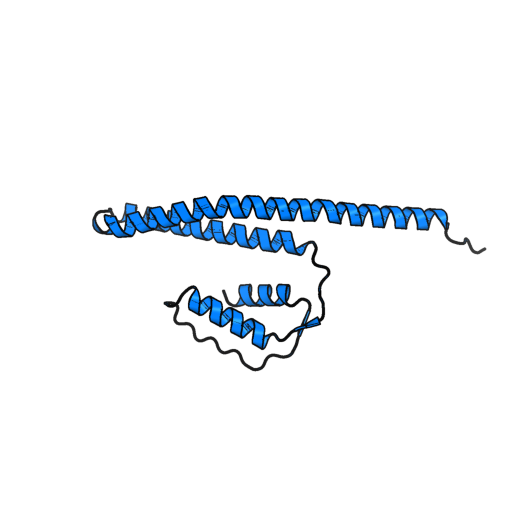1 92 ? 5.098 2.649 -10.557 1.00 73.31 92 LEU A O 1
ATOM 714 N N . SER A 1 93 ? 5.517 2.644 -8.351 1.00 72.38 93 SER A N 1
ATOM 715 C CA . SER A 1 93 ? 6.972 2.767 -8.516 1.00 72.38 93 SER A CA 1
ATOM 716 C C . SER A 1 93 ? 7.585 1.570 -9.249 1.00 72.38 93 SER A C 1
ATOM 718 O O . SER A 1 93 ? 8.531 1.749 -10.012 1.00 72.38 93 SER A O 1
ATOM 720 N N . ARG A 1 94 ? 6.997 0.375 -9.098 1.00 68.88 94 ARG A N 1
ATOM 721 C CA . ARG A 1 94 ? 7.439 -0.878 -9.737 1.00 68.88 94 ARG A CA 1
ATOM 722 C C . ARG A 1 94 ? 6.974 -1.048 -11.186 1.00 68.88 94 ARG A C 1
ATOM 724 O O . ARG A 1 94 ? 7.533 -1.870 -11.913 1.00 68.88 94 ARG A O 1
ATOM 731 N N . LEU A 1 95 ? 5.964 -0.296 -11.633 1.00 67.50 95 LEU A N 1
ATOM 732 C CA . LEU A 1 95 ? 5.451 -0.381 -13.009 1.00 67.50 95 LEU A CA 1
ATOM 733 C C . LEU A 1 95 ? 6.445 0.153 -14.055 1.00 67.50 95 LEU A C 1
ATOM 735 O O . LEU A 1 95 ? 6.303 -0.148 -15.237 1.00 67.50 95 LEU A O 1
ATOM 739 N N . GLY A 1 96 ? 7.472 0.904 -13.643 1.00 61.41 96 GLY A N 1
ATOM 740 C CA . GLY A 1 96 ? 8.417 1.549 -14.558 1.00 61.41 96 GLY A CA 1
ATOM 741 C C . GLY A 1 96 ? 9.440 0.626 -15.230 1.00 61.41 96 GLY A C 1
ATOM 742 O O . GLY A 1 96 ? 10.142 1.088 -16.130 1.00 61.41 96 GLY A O 1
ATOM 743 N N . ARG A 1 97 ? 9.582 -0.642 -14.803 1.00 58.12 97 ARG A N 1
ATOM 744 C CA . ARG A 1 97 ? 10.781 -1.432 -15.148 1.00 58.12 97 ARG A CA 1
ATOM 745 C C . ARG A 1 97 ? 10.676 -2.909 -15.397 1.00 58.12 97 ARG A C 1
ATOM 747 O O . ARG A 1 97 ? 11.679 -3.481 -15.834 1.00 58.12 97 ARG A O 1
ATOM 754 N N . LYS A 1 98 ? 9.555 -3.565 -15.131 1.00 54.78 98 LYS A N 1
ATOM 755 C CA . LYS A 1 98 ? 9.507 -4.970 -15.514 1.00 54.78 98 LYS A CA 1
ATOM 756 C C . LYS A 1 98 ? 9.508 -5.027 -17.036 1.00 54.78 98 LYS A C 1
ATOM 758 O O . LYS A 1 98 ? 8.550 -4.594 -17.670 1.00 54.78 98 LYS A O 1
ATOM 763 N N . GLN A 1 99 ? 10.600 -5.535 -17.616 1.00 57.28 99 GLN A N 1
ATOM 764 C CA . GLN A 1 99 ? 10.525 -6.126 -18.942 1.00 57.28 99 GLN A CA 1
ATOM 765 C C . GLN A 1 99 ? 9.370 -7.108 -18.845 1.00 57.28 99 GLN A C 1
ATOM 767 O O . GLN A 1 99 ? 9.421 -8.017 -18.016 1.00 57.28 99 GLN A O 1
ATOM 772 N N . LEU A 1 100 ? 8.277 -6.782 -19.534 1.00 69.50 100 LEU A N 1
ATOM 773 C CA . LEU A 1 100 ? 7.036 -7.513 -19.380 1.00 69.50 100 LEU A CA 1
ATOM 774 C C . LEU A 1 100 ? 7.350 -8.967 -19.695 1.00 69.50 100 LEU A C 1
ATOM 776 O O . LEU A 1 100 ? 7.785 -9.271 -20.809 1.00 69.50 100 LEU A O 1
ATOM 780 N N . ASP A 1 101 ? 7.176 -9.838 -18.707 1.00 76.56 101 ASP A N 1
ATOM 781 C CA . ASP A 1 101 ? 7.327 -11.267 -18.920 1.00 76.56 101 ASP A CA 1
ATOM 782 C C . ASP A 1 101 ? 6.040 -11.750 -19.583 1.00 76.56 101 ASP A C 1
ATOM 784 O O . ASP A 1 101 ? 5.105 -12.216 -18.934 1.00 76.56 101 ASP A O 1
ATOM 788 N N . ILE A 1 102 ? 5.934 -11.460 -20.881 1.00 88.19 102 ILE A N 1
ATOM 789 C CA . ILE A 1 102 ? 4.749 -11.757 -21.670 1.00 88.19 102 ILE A CA 1
ATOM 790 C C . ILE A 1 102 ? 4.720 -13.256 -21.937 1.00 88.19 102 ILE A C 1
ATOM 792 O O . ILE A 1 102 ? 5.472 -13.773 -22.763 1.00 88.19 102 ILE A O 1
ATOM 796 N N . GLY A 1 103 ? 3.793 -13.935 -21.275 1.00 90.69 103 GLY A N 1
ATOM 797 C CA . GLY A 1 103 ? 3.539 -15.352 -21.474 1.00 90.69 103 GLY A CA 1
ATOM 798 C C . GLY A 1 103 ? 2.050 -15.682 -21.427 1.00 90.69 103 GLY A C 1
ATOM 799 O O . GLY A 1 103 ? 1.222 -14.802 -21.176 1.00 90.69 103 GLY A O 1
ATOM 800 N N . PRO A 1 104 ? 1.685 -16.946 -21.692 1.00 92.62 104 PRO A N 1
ATOM 801 C CA . PRO A 1 104 ? 0.344 -17.440 -21.416 1.00 92.62 104 PRO A CA 1
ATOM 802 C C . PRO A 1 104 ? 0.083 -17.435 -19.903 1.00 92.62 104 PRO A C 1
ATOM 804 O O . PRO A 1 104 ? 0.887 -17.937 -19.119 1.00 92.62 104 PRO A O 1
ATOM 807 N N . VAL A 1 105 ? -1.057 -16.885 -19.495 1.00 94.00 105 VAL A N 1
ATOM 808 C CA . VAL A 1 105 ? -1.456 -16.712 -18.096 1.00 94.00 105 VAL A CA 1
ATOM 809 C C . VAL A 1 105 ? -2.828 -17.331 -17.862 1.00 94.00 105 VAL A C 1
ATOM 811 O O . VAL A 1 105 ? -3.811 -16.981 -18.519 1.00 94.00 105 VAL A O 1
ATOM 814 N N . ASP A 1 106 ? -2.901 -18.229 -16.882 1.00 92.31 106 ASP A N 1
ATOM 815 C CA . ASP A 1 106 ? -4.156 -18.786 -16.383 1.00 92.31 106 ASP A CA 1
ATOM 816 C C . ASP A 1 106 ? -4.818 -17.810 -15.396 1.00 92.31 106 ASP A C 1
ATOM 818 O O . ASP A 1 106 ? -4.509 -17.771 -14.201 1.00 92.31 106 ASP A O 1
ATOM 822 N N . LEU A 1 107 ? -5.744 -16.999 -15.915 1.00 91.75 107 LEU A N 1
ATOM 823 C CA . LEU A 1 107 ? -6.497 -16.032 -15.116 1.00 91.75 107 LEU A CA 1
ATOM 824 C C . LEU A 1 107 ? -7.422 -16.698 -14.090 1.00 91.75 107 LEU A C 1
ATOM 826 O O . LEU A 1 107 ? -7.695 -16.091 -13.054 1.00 91.75 107 LEU A O 1
ATOM 830 N N . ALA A 1 108 ? -7.902 -17.920 -14.348 1.00 91.56 108 ALA A N 1
ATOM 831 C CA . ALA A 1 108 ? -8.777 -18.627 -13.416 1.00 91.56 108 ALA A CA 1
ATOM 832 C C . ALA A 1 108 ? -8.015 -19.001 -12.144 1.00 91.56 108 ALA A C 1
ATOM 834 O O . ALA A 1 108 ? -8.494 -18.728 -11.042 1.00 91.56 108 ALA A O 1
ATOM 835 N N . SER A 1 109 ? -6.803 -19.535 -12.297 1.00 89.56 109 SER A N 1
ATOM 836 C CA . SER A 1 109 ? -5.923 -19.855 -11.170 1.00 89.56 109 SER A CA 1
ATOM 837 C C . SER A 1 109 ? -5.590 -18.612 -10.335 1.00 89.56 109 SER A C 1
ATOM 839 O O . SER A 1 109 ? -5.761 -18.606 -9.114 1.00 89.56 109 SER A O 1
ATOM 841 N N . ILE A 1 110 ? -5.224 -17.503 -10.988 1.00 90.12 110 ILE A N 1
ATOM 842 C CA . ILE A 1 110 ? -4.923 -16.242 -10.294 1.00 90.12 110 ILE A CA 1
ATOM 843 C C . ILE A 1 110 ? -6.146 -15.716 -9.525 1.00 90.12 110 ILE A C 1
ATOM 845 O O . ILE A 1 110 ? -6.022 -15.334 -8.360 1.00 90.12 110 ILE A O 1
ATOM 849 N N . ALA A 1 111 ? -7.329 -15.709 -10.145 1.00 90.19 111 ALA A N 1
ATOM 850 C CA . ALA A 1 111 ? -8.556 -15.241 -9.504 1.00 90.19 111 ALA A CA 1
ATOM 851 C C . ALA A 1 111 ? -8.943 -16.096 -8.285 1.00 90.19 111 ALA A C 1
ATOM 853 O O . ALA A 1 111 ? -9.387 -15.555 -7.272 1.00 90.19 111 ALA A O 1
ATOM 854 N N . GLN A 1 112 ? -8.742 -17.417 -8.348 1.00 89.50 112 GLN A N 1
ATOM 855 C CA . GLN A 1 112 ? -8.993 -18.321 -7.222 1.00 89.50 112 GLN A CA 1
ATOM 856 C C . GLN A 1 112 ? -8.071 -18.034 -6.034 1.00 89.50 112 GLN A C 1
ATOM 858 O O . GLN A 1 112 ? -8.550 -17.966 -4.899 1.00 89.50 112 GLN A O 1
ATOM 863 N N . VAL A 1 113 ? -6.778 -17.815 -6.295 1.00 88.12 113 VAL A N 1
ATOM 864 C CA . VAL A 1 113 ? -5.800 -17.448 -5.259 1.00 88.12 113 VAL A CA 1
ATOM 865 C C . VAL A 1 113 ? -6.197 -16.133 -4.592 1.00 88.12 113 VAL A C 1
ATOM 867 O O . VAL A 1 113 ? -6.297 -16.077 -3.369 1.00 88.12 113 VAL A O 1
ATOM 870 N N . ILE A 1 114 ? -6.515 -15.099 -5.378 1.00 88.81 114 ILE A N 1
ATOM 871 C CA . ILE A 1 114 ? -6.957 -13.803 -4.841 1.00 88.81 114 ILE A CA 1
ATOM 872 C C . ILE A 1 114 ? -8.223 -13.968 -3.988 1.00 88.81 114 ILE A C 1
ATOM 874 O O . ILE A 1 114 ? -8.290 -13.452 -2.876 1.00 88.81 114 ILE A O 1
ATOM 878 N N . ALA A 1 115 ? -9.216 -14.720 -4.467 1.00 87.31 115 ALA A N 1
ATOM 879 C CA . ALA A 1 115 ? -10.448 -14.968 -3.723 1.00 87.31 115 ALA A CA 1
ATOM 880 C C . ALA A 1 115 ? -10.195 -15.679 -2.382 1.00 87.31 115 ALA A C 1
ATOM 882 O O . ALA A 1 115 ? -10.882 -15.427 -1.391 1.00 87.31 115 ALA A O 1
ATOM 883 N N . GLN A 1 116 ? -9.224 -16.592 -2.341 1.00 85.25 116 GLN A N 1
ATOM 884 C CA . GLN A 1 116 ? -8.823 -17.268 -1.112 1.00 85.25 116 GLN A CA 1
ATOM 885 C C . GLN A 1 116 ? -8.117 -16.315 -0.141 1.00 85.25 116 GLN A C 1
ATOM 887 O O . GLN A 1 116 ? -8.475 -16.297 1.035 1.00 85.25 116 GLN A O 1
ATOM 892 N N . GLU A 1 117 ? -7.180 -15.498 -0.625 1.00 83.88 117 GLU A N 1
ATOM 893 C CA . GLU A 1 117 ? -6.487 -14.488 0.183 1.00 83.88 117 GLU A CA 1
ATOM 894 C C . GLU A 1 117 ? -7.468 -13.478 0.797 1.00 83.88 117 GLU A C 1
ATOM 896 O O . GLU A 1 117 ? -7.387 -13.192 1.989 1.00 83.88 117 GLU A O 1
ATOM 901 N N . GLN A 1 118 ? -8.444 -12.992 0.023 1.00 83.75 118 GLN A N 1
ATOM 902 C CA . GLN A 1 118 ? -9.455 -12.048 0.516 1.00 83.75 118 GLN A CA 1
ATOM 903 C C . GLN A 1 118 ? -10.356 -12.663 1.596 1.00 83.75 118 GLN A C 1
ATOM 905 O O . GLN A 1 118 ? -10.625 -12.021 2.609 1.00 83.75 118 GLN A O 1
ATOM 910 N N . ARG A 1 119 ? -10.766 -13.930 1.438 1.00 83.56 119 ARG A N 1
ATOM 911 C CA . ARG A 1 119 ? -11.527 -14.653 2.475 1.00 83.56 119 ARG A CA 1
ATOM 912 C C . ARG A 1 119 ? -10.740 -14.845 3.769 1.00 83.56 119 ARG A C 1
ATOM 914 O O . ARG A 1 119 ? -11.330 -14.844 4.842 1.00 83.56 119 ARG A O 1
ATOM 921 N N . GLN A 1 120 ? -9.426 -15.039 3.678 1.00 81.50 120 GLN A N 1
ATOM 922 C CA . GLN A 1 120 ? -8.567 -15.152 4.859 1.00 81.50 120 GLN A CA 1
ATOM 923 C C . GLN A 1 120 ? -8.332 -13.798 5.533 1.00 81.50 120 GLN A C 1
ATOM 925 O O . GLN A 1 120 ? -8.247 -13.739 6.757 1.00 81.50 120 GLN A O 1
ATOM 930 N N . ALA A 1 121 ? -8.223 -12.725 4.746 1.00 80.25 121 ALA A N 1
ATOM 931 C CA . ALA A 1 121 ? -8.001 -11.376 5.251 1.00 80.25 121 ALA A CA 1
ATOM 932 C C . ALA A 1 121 ? -9.221 -10.813 5.998 1.00 80.25 121 ALA A C 1
ATOM 934 O O . ALA A 1 121 ? -9.045 -10.080 6.969 1.00 80.25 121 ALA A O 1
ATOM 935 N N . ASP A 1 122 ? -10.438 -11.170 5.577 1.00 81.69 122 ASP A N 1
ATOM 936 C CA . ASP A 1 122 ? -11.679 -10.760 6.238 1.00 81.69 122 ASP A CA 1
ATOM 937 C C . ASP A 1 122 ? -12.687 -11.924 6.330 1.00 81.69 122 ASP A C 1
ATOM 939 O O . ASP A 1 122 ? -13.618 -12.022 5.523 1.00 81.69 122 ASP A O 1
ATOM 943 N N . PRO A 1 123 ? -12.533 -12.822 7.323 1.00 77.06 123 PRO A N 1
ATOM 944 C CA . PRO A 1 123 ? -13.416 -13.977 7.496 1.00 77.06 123 PRO A CA 1
ATOM 945 C C . PRO A 1 123 ? -14.879 -13.605 7.786 1.00 77.06 123 PRO A C 1
ATOM 947 O O . PRO A 1 123 ? -15.762 -14.450 7.648 1.00 77.06 123 PRO A O 1
ATOM 950 N N . GLY A 1 124 ? -15.142 -12.365 8.217 1.00 80.12 124 GLY A N 1
ATOM 951 C CA . GLY A 1 124 ? -16.484 -11.862 8.515 1.00 80.12 124 GLY A CA 1
ATOM 952 C C . GLY A 1 124 ? -17.234 -11.335 7.288 1.00 80.12 124 GLY A C 1
ATOM 953 O O . GLY A 1 124 ? -18.450 -11.143 7.347 1.00 80.12 124 GLY A O 1
ATOM 954 N N . ARG A 1 125 ? -16.539 -11.115 6.164 1.00 79.81 125 ARG A N 1
ATOM 955 C CA . ARG A 1 125 ? -17.121 -10.599 4.920 1.00 79.81 125 ARG A CA 1
ATOM 956 C C . ARG A 1 125 ? -17.835 -11.719 4.159 1.00 79.81 125 ARG A C 1
ATOM 958 O O . ARG A 1 125 ? -17.221 -12.537 3.479 1.00 79.81 125 ARG A O 1
ATOM 965 N N . ALA A 1 126 ? -19.166 -11.730 4.243 1.00 74.62 126 ALA A N 1
ATOM 966 C CA . ALA A 1 126 ? -20.017 -12.665 3.509 1.00 74.62 126 ALA A CA 1
ATOM 967 C C . ALA A 1 126 ? -20.098 -12.289 2.017 1.00 74.62 126 ALA A C 1
ATOM 969 O O . ALA A 1 126 ? -20.985 -11.548 1.596 1.00 74.62 126 ALA A O 1
ATOM 970 N N . VAL A 1 127 ? -19.152 -12.784 1.216 1.00 79.94 127 VAL A N 1
ATOM 971 C CA . VAL A 1 127 ? -19.120 -12.596 -0.243 1.00 79.94 127 VAL A CA 1
ATOM 972 C C . VAL A 1 127 ? -18.972 -13.948 -0.927 1.00 79.94 127 VAL A C 1
ATOM 974 O O . VAL A 1 127 ? -18.050 -14.709 -0.632 1.00 79.94 127 VAL A O 1
ATOM 977 N N . ASP A 1 128 ? -19.879 -14.233 -1.860 1.00 81.62 128 ASP A N 1
ATOM 978 C CA . ASP A 1 128 ? -19.793 -15.415 -2.710 1.00 81.62 128 ASP A CA 1
ATOM 979 C C . ASP A 1 128 ? -18.934 -15.101 -3.942 1.00 81.62 128 ASP A C 1
ATOM 981 O O . ASP A 1 128 ? -19.248 -14.200 -4.724 1.00 81.62 128 ASP A O 1
ATOM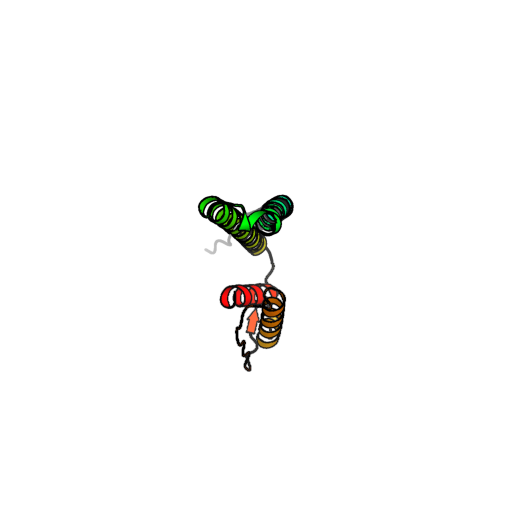 985 N N . VAL A 1 129 ? -17.816 -15.814 -4.096 1.00 82.88 129 VAL A N 1
ATOM 986 C CA . VAL A 1 129 ? -16.871 -15.606 -5.200 1.00 82.88 129 VAL A CA 1
ATOM 987 C C . VAL A 1 129 ? -16.906 -16.816 -6.115 1.00 82.88 129 VAL A C 1
ATOM 989 O O . VAL A 1 129 ? -16.366 -17.875 -5.787 1.00 82.88 129 VAL A O 1
ATOM 992 N N . VAL A 1 130 ? -17.501 -16.635 -7.294 1.00 85.31 130 VAL A N 1
ATOM 993 C CA . VAL A 1 130 ? -17.638 -17.683 -8.309 1.00 85.31 130 VAL A CA 1
ATOM 994 C C . VAL A 1 130 ? -16.661 -17.432 -9.456 1.00 85.31 130 VAL A C 1
ATOM 996 O O . VAL A 1 130 ? -16.901 -16.586 -10.317 1.00 85.31 130 VAL A O 1
ATOM 999 N N . VAL A 1 131 ? -15.572 -18.202 -9.503 1.00 85.69 131 VAL A N 1
ATOM 1000 C CA . VAL A 1 131 ? -14.632 -18.197 -10.635 1.00 85.69 131 VAL A CA 1
ATOM 1001 C C . VAL A 1 131 ? -15.056 -19.280 -11.625 1.00 85.69 131 VAL A C 1
ATOM 1003 O O . VAL A 1 131 ? -14.910 -20.471 -11.358 1.00 85.69 131 VAL A O 1
ATOM 1006 N N . ARG A 1 132 ? -15.621 -18.870 -12.765 1.00 85.06 132 ARG A N 1
ATOM 1007 C CA . ARG A 1 132 ? -15.937 -19.779 -13.881 1.00 85.06 132 ARG A CA 1
ATOM 1008 C C . ARG A 1 132 ? -14.693 -20.032 -14.736 1.00 85.06 132 ARG A C 1
ATOM 1010 O O . ARG A 1 132 ? -13.634 -19.467 -14.485 1.00 85.06 132 ARG A O 1
ATOM 1017 N N . SER A 1 133 ? -14.826 -20.876 -15.759 1.00 83.69 133 SER A N 1
ATOM 1018 C CA . SER A 1 133 ? -13.766 -21.046 -16.756 1.00 83.69 133 SER A CA 1
ATOM 1019 C C . SER A 1 133 ? -13.451 -19.695 -17.408 1.00 83.69 133 SER A C 1
ATOM 1021 O O . SER A 1 133 ? -14.347 -19.039 -17.944 1.00 83.69 133 SER A O 1
ATOM 1023 N N . LEU A 1 134 ? -12.190 -19.272 -17.308 1.00 85.44 134 LEU A N 1
ATOM 1024 C CA . LEU A 1 134 ? -11.667 -18.062 -17.934 1.00 85.44 134 LEU A CA 1
ATOM 1025 C C . LEU A 1 134 ? -10.707 -18.458 -19.061 1.00 85.44 134 LEU A C 1
ATOM 1027 O O . LEU A 1 134 ? -9.993 -19.455 -18.925 1.00 85.44 134 LEU A O 1
ATOM 1031 N N . PRO A 1 135 ? -10.669 -17.699 -20.168 1.00 85.62 135 PRO A N 1
ATOM 1032 C CA . PRO A 1 135 ? -9.688 -17.933 -21.216 1.00 85.62 135 PRO A CA 1
ATOM 1033 C C . PRO A 1 135 ? -8.271 -17.668 -20.696 1.00 85.62 135 PRO A C 1
ATOM 1035 O O . PRO A 1 135 ? -8.052 -16.789 -19.858 1.00 85.62 135 PRO A O 1
ATOM 1038 N N . THR A 1 136 ? -7.296 -18.397 -21.238 1.00 90.50 136 THR A N 1
ATOM 1039 C CA . THR A 1 136 ? -5.878 -18.072 -21.056 1.00 90.50 136 THR A CA 1
ATOM 1040 C C . THR A 1 136 ? -5.601 -16.706 -21.680 1.00 90.50 136 THR A C 1
ATOM 1042 O O . THR A 1 136 ? -5.908 -16.479 -22.851 1.00 90.50 136 THR A O 1
ATOM 1045 N N . ALA A 1 137 ? -5.028 -15.793 -20.901 1.00 92.19 137 ALA A N 1
ATOM 1046 C CA . ALA A 1 137 ? -4.601 -14.485 -21.384 1.00 92.19 137 ALA A CA 1
ATOM 1047 C C . ALA A 1 137 ? -3.129 -14.517 -21.802 1.00 92.19 137 ALA A C 1
ATOM 1049 O O . ALA A 1 137 ? -2.391 -15.426 -21.434 1.00 92.19 137 ALA A O 1
ATOM 1050 N N . VAL A 1 138 ? -2.693 -13.509 -22.552 1.00 93.31 138 VAL A N 1
ATOM 1051 C CA . VAL A 1 138 ? -1.275 -13.288 -22.852 1.00 93.31 138 VAL A CA 1
ATOM 1052 C C . VAL A 1 138 ? -0.852 -11.986 -22.185 1.00 93.31 138 VAL A C 1
ATOM 1054 O O . VAL A 1 138 ? -1.432 -10.938 -22.463 1.00 93.31 138 VAL A O 1
ATOM 1057 N N . GLY A 1 139 ? 0.128 -12.045 -21.286 1.00 90.50 139 GLY A N 1
ATOM 1058 C CA . GLY A 1 139 ? 0.595 -10.875 -20.544 1.00 90.50 139 GLY A CA 1
ATOM 1059 C C . GLY A 1 139 ? 1.542 -11.223 -19.400 1.00 90.50 139 GLY A C 1
ATOM 1060 O O . GLY A 1 139 ? 1.897 -12.382 -19.215 1.00 90.50 139 GLY A O 1
ATOM 1061 N N . ASP A 1 140 ? 1.937 -10.213 -18.623 1.00 88.75 140 ASP A N 1
ATOM 1062 C CA . ASP A 1 140 ? 2.700 -10.420 -17.387 1.00 88.75 140 ASP A CA 1
ATOM 1063 C C . ASP A 1 140 ? 1.752 -10.884 -16.273 1.00 88.75 140 ASP A C 1
ATOM 1065 O O . ASP A 1 140 ? 0.798 -10.185 -15.911 1.00 88.75 140 ASP A O 1
ATOM 1069 N N . ALA A 1 141 ? 2.013 -12.070 -15.723 1.00 86.94 141 ALA A N 1
ATOM 1070 C CA . ALA A 1 141 ? 1.168 -12.676 -14.696 1.00 86.94 141 ALA A CA 1
ATOM 1071 C C . ALA A 1 141 ? 1.041 -11.807 -13.432 1.00 86.94 141 ALA A C 1
ATOM 1073 O O . ALA A 1 141 ? -0.024 -11.763 -12.816 1.00 86.94 141 ALA A O 1
ATOM 1074 N N . GLY A 1 142 ? 2.101 -11.088 -13.050 1.00 83.44 142 GLY A N 1
ATOM 1075 C CA . GLY A 1 142 ? 2.096 -10.208 -11.884 1.00 83.44 142 GLY A CA 1
ATOM 1076 C C . GLY A 1 142 ? 1.216 -8.978 -12.093 1.00 83.44 142 GLY A C 1
ATOM 1077 O O . GLY A 1 142 ? 0.443 -8.617 -11.206 1.00 83.44 142 GLY A O 1
ATOM 1078 N N . LEU A 1 143 ? 1.279 -8.369 -13.280 1.00 84.56 143 LEU A N 1
ATOM 1079 C CA . LEU A 1 143 ? 0.425 -7.229 -13.624 1.00 84.56 143 LEU A CA 1
ATOM 1080 C C . LEU A 1 143 ? -1.044 -7.630 -13.758 1.00 84.56 143 LEU A C 1
ATOM 1082 O O . LEU A 1 143 ? -1.916 -6.945 -13.228 1.00 84.56 143 LEU A O 1
ATOM 1086 N N . LEU A 1 144 ? -1.327 -8.763 -14.403 1.00 89.81 144 LEU A N 1
ATOM 1087 C CA . LEU A 1 144 ? -2.691 -9.284 -14.520 1.00 89.81 144 LEU A CA 1
ATOM 1088 C C . LEU A 1 144 ? -3.278 -9.659 -13.152 1.00 89.81 144 LEU A C 1
ATOM 1090 O O . LEU A 1 144 ? -4.446 -9.373 -12.888 1.00 89.81 144 LEU A O 1
ATOM 1094 N N . ARG A 1 145 ? -2.463 -10.208 -12.242 1.00 89.25 145 ARG A N 1
ATOM 1095 C CA . ARG A 1 145 ? -2.852 -10.406 -10.838 1.00 89.25 145 ARG A CA 1
ATOM 1096 C C . ARG A 1 145 ? -3.211 -9.087 -10.159 1.00 89.25 145 ARG A C 1
ATOM 1098 O O . ARG A 1 145 ? -4.212 -9.041 -9.453 1.00 89.25 145 ARG A O 1
ATOM 1105 N N . GLN A 1 146 ? -2.432 -8.026 -10.365 1.00 80.94 146 GLN A N 1
ATOM 1106 C CA . GLN A 1 146 ? -2.727 -6.718 -9.776 1.00 80.94 146 GLN A CA 1
ATOM 1107 C C . GLN A 1 146 ? -4.042 -6.132 -10.307 1.00 80.94 146 GLN A C 1
ATOM 1109 O O . GLN A 1 146 ? -4.832 -5.608 -9.527 1.00 80.94 146 GLN A O 1
ATOM 1114 N N . VAL A 1 147 ? -4.309 -6.266 -11.611 1.00 87.44 147 VAL A N 1
ATOM 1115 C CA . VAL A 1 147 ? -5.591 -5.860 -12.212 1.00 87.44 147 VAL A CA 1
ATOM 1116 C C . VAL A 1 147 ? -6.754 -6.602 -11.554 1.00 87.44 147 VAL A C 1
ATOM 1118 O O . VAL A 1 147 ? -7.715 -5.970 -11.127 1.00 87.44 147 VAL A O 1
ATOM 1121 N N . LEU A 1 148 ? -6.657 -7.928 -11.424 1.00 87.31 148 LEU A N 1
ATOM 1122 C CA . LEU A 1 148 ? -7.694 -8.731 -10.773 1.00 87.31 148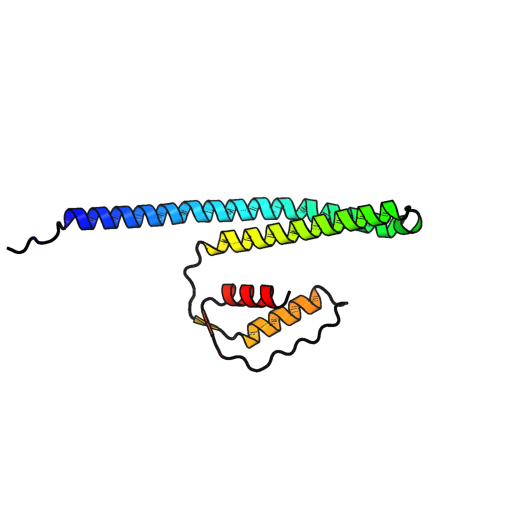 LEU A CA 1
ATOM 1123 C C . LEU A 1 148 ? -7.874 -8.361 -9.297 1.00 87.31 148 LEU A C 1
ATOM 1125 O O . LEU A 1 148 ? -9.005 -8.265 -8.835 1.00 87.31 148 LEU A O 1
ATOM 1129 N N . LEU A 1 149 ? -6.786 -8.104 -8.568 1.00 83.69 149 LEU A N 1
ATOM 1130 C CA . LEU A 1 149 ? -6.853 -7.686 -7.168 1.00 83.69 149 LEU A CA 1
ATOM 1131 C C . LEU A 1 149 ? -7.596 -6.352 -7.029 1.00 83.69 149 LEU A C 1
ATOM 1133 O O . LEU A 1 149 ? -8.477 -6.237 -6.186 1.00 83.69 149 LEU A O 1
ATOM 1137 N N . ASN A 1 150 ? -7.300 -5.383 -7.897 1.00 78.44 150 ASN A N 1
ATOM 1138 C CA . ASN A 1 150 ? -7.955 -4.074 -7.893 1.00 78.44 150 ASN A CA 1
ATOM 1139 C C . ASN A 1 150 ? -9.443 -4.144 -8.274 1.00 78.44 150 ASN A C 1
ATOM 1141 O O . ASN A 1 150 ? -10.218 -3.302 -7.836 1.00 78.44 150 ASN A O 1
ATOM 1145 N N . LEU A 1 151 ? -9.842 -5.110 -9.108 1.00 82.50 151 LEU A N 1
ATOM 1146 C CA . LEU A 1 151 ? -11.240 -5.295 -9.510 1.00 82.50 151 LEU A CA 1
ATOM 1147 C C . LEU A 1 151 ? -12.087 -6.001 -8.445 1.00 82.50 151 LEU A C 1
ATOM 1149 O O . LEU A 1 151 ? -13.305 -5.838 -8.439 1.00 82.50 151 LEU A O 1
ATOM 1153 N N . VAL A 1 152 ? -11.460 -6.827 -7.604 1.00 76.62 152 VAL A N 1
ATOM 1154 C CA . VAL A 1 152 ? -12.151 -7.688 -6.630 1.00 76.62 152 VAL A CA 1
ATOM 1155 C C . VAL A 1 152 ? -12.110 -7.116 -5.204 1.00 76.62 152 VAL A C 1
ATOM 1157 O O . VAL A 1 152 ? -12.952 -7.499 -4.392 1.00 76.62 152 VAL A O 1
ATOM 1160 N N . ALA A 1 153 ? -11.159 -6.225 -4.894 1.00 61.84 153 ALA A N 1
ATOM 1161 C CA . ALA A 1 153 ? -11.040 -5.547 -3.596 1.00 61.84 153 ALA A CA 1
ATOM 1162 C C . ALA A 1 153 ? -12.297 -4.723 -3.245 1.00 61.84 153 ALA A C 1
ATOM 1164 O O . ALA A 1 153 ? -12.882 -4.967 -2.150 1.00 61.84 153 ALA A O 1
#

Radius of gyration: 24.26 Å; chains: 1; bounding box: 49×33×86 Å

pLDDT: mean 84.52, std 10.3, range [41.38, 95.94]

Sequence (153 aa):
MSATPDTPELARMKQQLVAAEEQARRLSAELEKFSYSVSHDLRAPLRAINGFSQALLEDYGSTLPPDGQSLLARVRESATRMGRMIDDLLVLSRLGRKQLDIGPVDLASIAQVIAQEQRQADPGRAVDVVVRSLPTAVGDAGLLRQVLLNLVA